Protein AF-A0A382AVM0-F1 (afdb_monomer_lite)

Sequence (60 aa):
MIKEKYGSMLNDMQLIAVRESVDELVENAEVLRKVEVDNHDEPFSVFTPFIDEQDGTYDT

Foldseek 3Di:
DCCVVCVVVDDPVRVVVVVVVVVVVVVVVVVVVPDDDDPVNDPPPPDDPDDDPPPPDDDD

Structure (mmCIF, N/CA/C/O backbone):
data_AF-A0A382AVM0-F1
#
_entry.id   AF-A0A382AVM0-F1
#
loop_
_atom_site.group_PDB
_atom_site.id
_atom_site.type_symbol
_atom_site.label_atom_id
_atom_site.label_alt_id
_atom_site.label_comp_id
_atom_site.label_asym_id
_atom_site.label_entity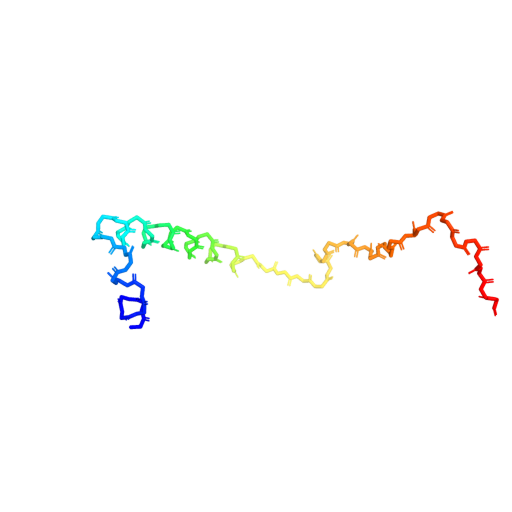_id
_atom_site.label_seq_id
_atom_site.pdbx_PDB_ins_code
_atom_site.Cartn_x
_atom_site.Cartn_y
_atom_site.Cartn_z
_atom_site.occupancy
_atom_site.B_iso_or_equiv
_atom_site.auth_seq_id
_atom_site.auth_comp_id
_atom_site.auth_asym_id
_atom_site.auth_atom_id
_atom_site.pdbx_PDB_model_num
ATOM 1 N N . MET A 1 1 ? -17.617 -3.623 7.871 1.00 59.97 1 MET A N 1
ATOM 2 C CA . MET A 1 1 ? -16.551 -4.497 7.321 1.00 59.97 1 MET A CA 1
ATOM 3 C C . MET A 1 1 ? -15.191 -4.460 8.050 1.00 59.97 1 MET A C 1
ATOM 5 O O . MET A 1 1 ? -14.720 -5.539 8.372 1.00 59.97 1 MET A O 1
ATOM 9 N N . ILE A 1 2 ? -14.556 -3.315 8.373 1.00 58.81 2 ILE A N 1
ATOM 10 C CA . ILE A 1 2 ? -13.331 -3.293 9.233 1.00 58.81 2 ILE A CA 1
ATOM 11 C C . ILE A 1 2 ? -13.666 -3.061 10.715 1.00 58.81 2 ILE A C 1
ATOM 13 O O . ILE A 1 2 ? -13.253 -3.844 11.568 1.00 58.81 2 ILE A O 1
ATOM 17 N N . LYS A 1 3 ? -14.492 -2.048 11.023 1.00 59.16 3 LYS A N 1
ATOM 18 C CA . LYS A 1 3 ? -14.952 -1.767 12.399 1.00 59.16 3 LYS A CA 1
ATOM 19 C C . LYS A 1 3 ? -15.652 -2.962 13.060 1.00 59.16 3 LYS A C 1
ATOM 21 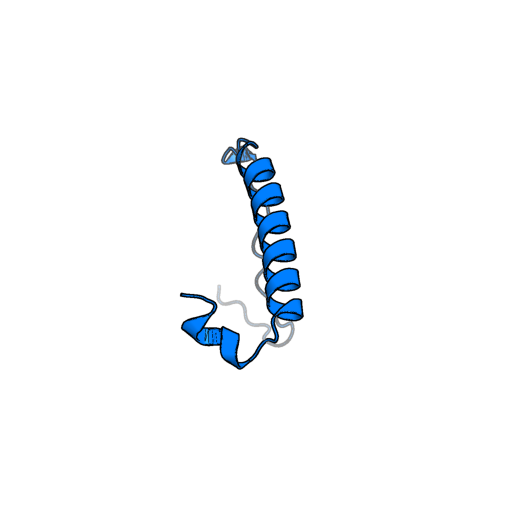O O . LYS A 1 3 ? -15.446 -3.209 14.235 1.00 59.16 3 LYS A O 1
ATOM 26 N N . GLU A 1 4 ? -16.425 -3.739 12.308 1.00 68.06 4 GLU A N 1
ATOM 27 C CA . GLU A 1 4 ? -17.112 -4.928 12.844 1.00 68.06 4 GLU A CA 1
ATOM 28 C C . GLU A 1 4 ? -16.165 -6.090 13.173 1.00 68.06 4 GLU A C 1
ATOM 30 O O . GLU A 1 4 ? -16.472 -6.876 14.060 1.00 68.06 4 GLU A O 1
ATOM 35 N N . LYS A 1 5 ? -15.022 -6.214 12.480 1.00 66.19 5 LYS A N 1
ATOM 36 C CA . LYS A 1 5 ? -14.050 -7.297 12.715 1.00 66.19 5 LYS A CA 1
ATOM 37 C C . LYS A 1 5 ? -12.961 -6.927 13.722 1.00 66.19 5 LYS A C 1
ATOM 39 O O . LYS A 1 5 ? -12.523 -7.793 14.468 1.00 66.19 5 LYS A O 1
ATOM 44 N N . TYR A 1 6 ? -12.526 -5.667 13.732 1.00 66.88 6 TYR A N 1
ATOM 45 C CA . TYR A 1 6 ? -11.356 -5.215 14.497 1.00 66.88 6 TYR A CA 1
ATOM 46 C C . TYR A 1 6 ? -11.622 -3.977 15.357 1.00 66.88 6 TYR A C 1
ATOM 48 O O . TYR A 1 6 ? -10.784 -3.601 16.170 1.00 66.88 6 TYR A O 1
ATOM 56 N N . GLY A 1 7 ? -12.785 -3.336 15.217 1.00 63.28 7 GLY A N 1
ATOM 57 C CA . GLY A 1 7 ? -13.116 -2.116 15.958 1.00 63.28 7 GLY A CA 1
ATOM 58 C C . GLY A 1 7 ? -13.335 -2.337 17.454 1.00 63.28 7 GLY A C 1
ATOM 59 O O . GLY A 1 7 ? -13.302 -1.375 18.203 1.00 63.28 7 GLY A O 1
ATOM 60 N N . SER A 1 8 ? -13.510 -3.580 17.911 1.00 72.69 8 SER A N 1
ATOM 61 C CA . SER A 1 8 ? -13.472 -3.919 19.340 1.00 72.69 8 SER A CA 1
ATOM 62 C C . SER A 1 8 ? -12.048 -3.991 19.907 1.00 72.69 8 SER A C 1
ATOM 64 O O . SER A 1 8 ? -11.880 -3.924 21.121 1.00 72.69 8 SER A O 1
ATOM 66 N N . MET A 1 9 ? -11.028 -4.130 19.050 1.00 76.31 9 MET A N 1
ATOM 67 C CA . MET A 1 9 ? -9.614 -4.238 19.434 1.00 76.31 9 MET A CA 1
ATOM 68 C C . MET A 1 9 ? -8.863 -2.905 19.351 1.00 76.31 9 MET A C 1
ATOM 70 O O . MET A 1 9 ? -7.743 -2.808 19.846 1.00 76.31 9 MET A O 1
ATOM 74 N N . LEU A 1 10 ? -9.459 -1.889 18.724 1.00 79.88 10 LEU A N 1
ATOM 75 C CA . LEU A 1 10 ? -8.844 -0.586 18.504 1.00 79.88 10 LEU A CA 1
ATOM 76 C C . LEU A 1 10 ? -9.757 0.507 19.040 1.00 79.88 10 LEU A C 1
ATOM 78 O O . LEU A 1 10 ? -10.949 0.532 18.742 1.00 79.88 10 LEU A O 1
ATOM 82 N N . ASN A 1 11 ? -9.189 1.428 19.813 1.00 85.31 11 ASN A N 1
ATOM 83 C CA . ASN A 1 11 ? -9.924 2.618 20.223 1.00 85.31 11 ASN A CA 1
ATOM 84 C C . ASN A 1 11 ? -10.091 3.596 19.046 1.00 85.31 11 ASN A C 1
ATOM 86 O O . ASN A 1 11 ? -9.444 3.467 18.003 1.00 85.31 11 ASN A O 1
ATOM 90 N N . ASP A 1 12 ? -10.952 4.598 19.221 1.00 84.50 12 ASP A N 1
ATOM 91 C CA . ASP A 1 12 ? -11.300 5.528 18.144 1.00 84.50 12 ASP A CA 1
ATOM 92 C C . ASP A 1 12 ? -10.089 6.282 17.573 1.00 84.50 12 ASP A C 1
ATOM 94 O O . ASP A 1 12 ? -10.013 6.470 16.361 1.00 84.50 12 ASP A O 1
ATOM 98 N N . MET A 1 13 ? -9.107 6.651 18.403 1.00 86.88 13 MET A N 1
ATOM 99 C CA . MET A 1 13 ? -7.896 7.319 17.910 1.00 86.88 13 MET A CA 1
ATOM 100 C C . MET A 1 13 ? -7.038 6.388 17.053 1.00 86.88 13 MET A C 1
ATOM 102 O O . MET A 1 13 ? -6.523 6.799 16.018 1.00 86.88 13 MET A O 1
ATOM 106 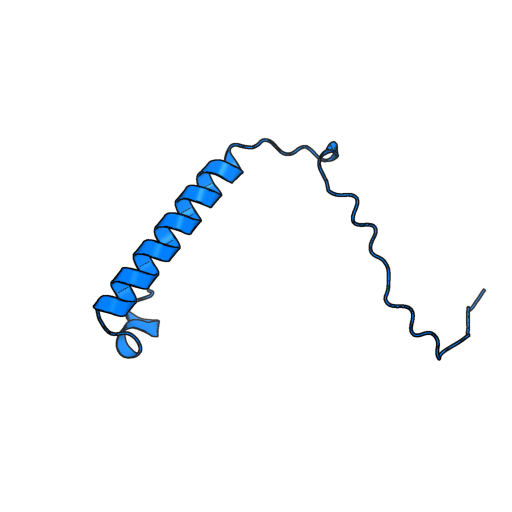N N . GLN A 1 14 ? -6.895 5.126 17.459 1.00 86.31 14 GLN A N 1
ATOM 107 C CA . GLN A 1 14 ? -6.147 4.134 16.686 1.00 86.31 14 GLN A CA 1
ATOM 108 C C . GLN A 1 14 ? -6.832 3.834 15.351 1.00 86.31 14 GLN A C 1
ATOM 110 O O . GLN A 1 14 ? -6.159 3.665 14.339 1.00 86.31 14 GLN A O 1
ATOM 115 N N . LEU A 1 15 ? -8.166 3.811 15.324 1.00 86.12 15 LEU A N 1
ATOM 116 C CA . LEU A 1 15 ? -8.929 3.666 14.084 1.00 86.12 15 LEU A CA 1
ATOM 117 C C . LEU A 1 15 ? -8.727 4.851 13.133 1.00 86.12 15 LEU A C 1
ATOM 119 O O . LEU A 1 15 ? -8.645 4.638 11.925 1.00 86.12 15 LEU A O 1
ATOM 123 N N . ILE A 1 16 ? -8.643 6.074 13.663 1.00 88.50 16 ILE A N 1
ATOM 124 C CA . ILE A 1 16 ? -8.340 7.272 12.868 1.00 88.50 16 ILE A CA 1
ATOM 125 C C . ILE A 1 16 ? -6.927 7.176 12.289 1.00 88.50 16 ILE A C 1
ATOM 127 O O . ILE A 1 16 ? -6.774 7.301 11.080 1.00 88.50 16 ILE A O 1
ATOM 131 N N . ALA A 1 17 ? -5.929 6.844 13.110 1.00 88.38 17 ALA A N 1
ATOM 132 C CA . ALA A 1 17 ? -4.548 6.701 12.653 1.00 88.38 17 ALA A CA 1
ATOM 133 C C . ALA A 1 17 ? -4.402 5.631 11.556 1.00 88.38 17 ALA A C 1
ATOM 135 O O . ALA A 1 17 ? -3.765 5.866 10.536 1.00 88.38 17 ALA A O 1
ATOM 136 N N . VAL A 1 18 ? -5.049 4.468 11.720 1.00 87.75 18 VAL A N 1
ATOM 137 C CA . VAL A 1 18 ? -5.053 3.415 10.690 1.00 87.75 18 VAL A CA 1
ATOM 138 C C . VAL A 1 18 ? -5.689 3.912 9.396 1.00 87.75 18 VAL A C 1
ATOM 140 O O . VAL A 1 18 ? -5.192 3.599 8.318 1.00 87.75 18 VAL A O 1
ATOM 143 N N . ARG A 1 19 ? -6.780 4.678 9.483 1.00 88.62 19 ARG A N 1
ATOM 144 C CA . ARG A 1 19 ? -7.422 5.247 8.299 1.00 88.62 19 ARG A CA 1
ATOM 145 C C . ARG A 1 19 ? -6.486 6.206 7.570 1.00 88.62 19 ARG A C 1
ATOM 147 O O . ARG A 1 19 ? -6.322 6.050 6.371 1.00 88.62 19 ARG A O 1
ATOM 154 N N . GLU A 1 20 ? -5.854 7.128 8.288 1.00 92.69 20 GLU A N 1
ATOM 155 C CA . GLU A 1 20 ? -4.902 8.082 7.707 1.00 92.69 20 GLU A CA 1
ATOM 156 C C . GLU A 1 20 ? -3.731 7.363 7.023 1.00 92.69 20 GLU A C 1
ATOM 158 O O . GLU A 1 20 ? -3.398 7.680 5.885 1.00 92.69 20 GLU A O 1
ATOM 163 N N . SER A 1 21 ? -3.168 6.329 7.658 1.00 90.25 21 SER A N 1
ATOM 164 C CA . SER A 1 21 ? -2.103 5.522 7.047 1.00 90.25 21 SER A CA 1
ATOM 165 C C . SER A 1 21 ? -2.564 4.772 5.793 1.00 90.25 21 SER A C 1
ATOM 167 O O . SER A 1 21 ? -1.808 4.638 4.836 1.00 90.25 21 SER A O 1
ATOM 169 N N . VAL A 1 22 ? -3.796 4.254 5.781 1.00 92.38 22 VAL A N 1
ATOM 170 C CA . VAL A 1 22 ? -4.353 3.588 4.594 1.00 92.38 22 VAL A CA 1
ATOM 171 C C . VAL A 1 22 ? -4.600 4.595 3.475 1.00 92.38 22 VAL A C 1
ATOM 173 O O . VAL A 1 22 ? -4.289 4.290 2.327 1.00 92.38 22 VAL A O 1
ATOM 176 N N . A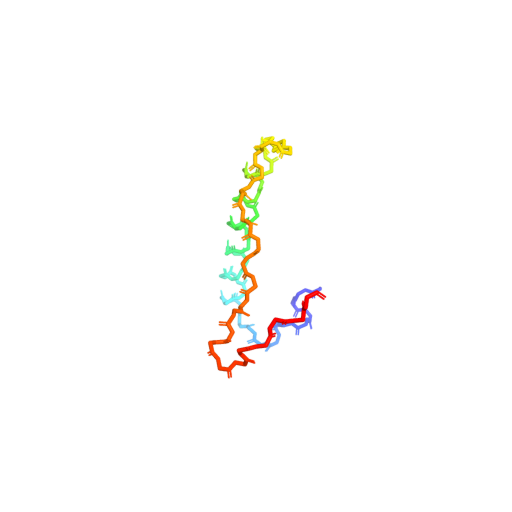SP A 1 23 ? -5.118 5.778 3.794 1.00 94.06 23 ASP A N 1
ATOM 177 C CA . ASP A 1 23 ? -5.379 6.829 2.811 1.00 94.06 23 ASP A CA 1
ATOM 178 C C . ASP A 1 23 ? -4.066 7.274 2.128 1.00 94.06 23 ASP A C 1
ATOM 180 O O . ASP A 1 23 ? -4.017 7.362 0.902 1.00 94.06 23 ASP A O 1
ATOM 184 N N . GLU A 1 24 ? -2.969 7.420 2.883 1.00 94.56 24 GLU A N 1
ATOM 185 C CA . GLU A 1 24 ? -1.632 7.707 2.334 1.00 94.56 24 GLU A CA 1
ATOM 186 C C . GLU A 1 24 ? -1.120 6.589 1.403 1.00 94.56 24 GLU A C 1
ATOM 188 O O . GLU A 1 24 ? -0.566 6.848 0.331 1.00 94.56 24 GLU A O 1
ATOM 193 N N . LEU A 1 25 ? -1.319 5.320 1.777 1.00 94.88 25 LEU A N 1
ATOM 194 C CA . LEU A 1 25 ? -0.950 4.184 0.925 1.00 94.88 25 LEU A CA 1
ATOM 195 C C . LEU A 1 25 ? -1.747 4.165 -0.382 1.00 94.88 25 LEU A C 1
ATOM 197 O O . LEU A 1 25 ? -1.185 3.857 -1.434 1.00 94.88 25 LEU A O 1
ATOM 201 N N . VAL A 1 26 ? -3.041 4.486 -0.320 1.00 95.81 26 VAL A N 1
ATOM 202 C CA . VAL A 1 26 ? -3.907 4.558 -1.501 1.00 95.81 26 VAL A CA 1
ATOM 203 C C . VAL A 1 26 ? -3.449 5.678 -2.427 1.00 95.81 26 VAL A C 1
ATOM 205 O O . VAL A 1 26 ? -3.301 5.430 -3.621 1.00 95.81 26 VAL A O 1
ATOM 208 N N . GLU A 1 27 ? -3.156 6.867 -1.900 1.00 95.50 27 GLU A N 1
ATOM 209 C CA . GLU A 1 27 ? -2.655 7.990 -2.699 1.00 95.50 27 GLU A CA 1
ATOM 210 C C . GLU A 1 27 ? -1.347 7.630 -3.419 1.00 95.50 27 GLU A C 1
ATOM 212 O O . GLU A 1 27 ? -1.229 7.788 -4.637 1.00 95.50 27 GLU A O 1
ATOM 217 N N . ASN A 1 28 ? -0.390 7.050 -2.692 1.00 93.81 28 ASN A N 1
ATOM 218 C CA . ASN A 1 28 ? 0.868 6.593 -3.275 1.00 93.81 28 ASN A CA 1
ATOM 219 C C . ASN A 1 28 ? 0.648 5.519 -4.354 1.00 93.81 28 ASN A C 1
ATOM 221 O O . ASN A 1 28 ? 1.255 5.577 -5.425 1.00 93.81 28 ASN A O 1
ATOM 225 N N . ALA A 1 29 ? -0.251 4.561 -4.116 1.00 93.25 29 ALA A N 1
ATOM 226 C CA . ALA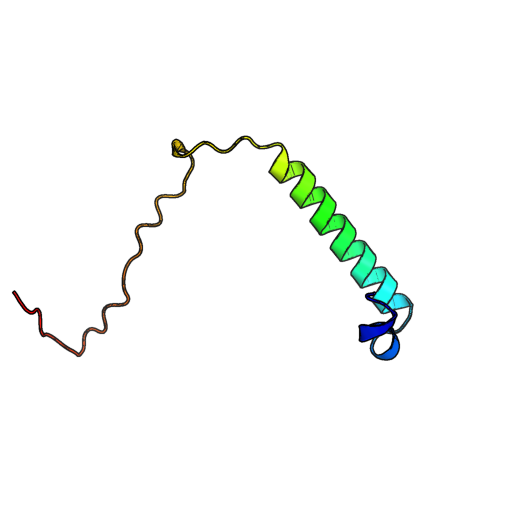 A 1 29 ? -0.592 3.533 -5.096 1.00 93.25 29 ALA A CA 1
ATOM 227 C C . ALA A 1 29 ? -1.275 4.114 -6.346 1.00 93.25 29 ALA A C 1
ATOM 229 O O . ALA A 1 29 ? -1.003 3.660 -7.457 1.00 93.25 29 ALA A O 1
ATOM 230 N N . GLU A 1 30 ? -2.129 5.130 -6.203 1.00 94.94 30 GLU A N 1
ATOM 231 C CA . GLU A 1 30 ? -2.746 5.825 -7.336 1.00 94.94 30 GLU A CA 1
ATOM 232 C C . GLU A 1 30 ? -1.724 6.579 -8.186 1.00 94.94 30 GLU A C 1
ATOM 234 O O . GLU A 1 30 ? -1.852 6.616 -9.412 1.00 94.94 30 GLU A O 1
ATOM 239 N N . VAL A 1 31 ? -0.702 7.165 -7.558 1.00 93.44 31 VAL A N 1
ATOM 240 C CA . VAL A 1 31 ? 0.422 7.781 -8.272 1.00 93.44 31 VAL A CA 1
ATOM 241 C C . VAL A 1 31 ? 1.213 6.718 -9.033 1.00 93.44 31 VAL A C 1
ATOM 243 O O . VAL A 1 31 ? 1.441 6.885 -10.230 1.00 93.44 31 VAL A O 1
ATOM 246 N N . LEU A 1 32 ? 1.564 5.603 -8.385 1.00 89.38 32 LEU A N 1
ATOM 247 C CA . LEU A 1 32 ? 2.289 4.497 -9.022 1.00 89.38 32 LEU A CA 1
ATOM 248 C C . LEU A 1 32 ? 1.504 3.870 -10.178 1.00 89.38 32 LEU A C 1
ATOM 250 O O . LEU A 1 32 ? 2.083 3.550 -11.208 1.00 89.38 32 LEU A O 1
ATOM 254 N N . ARG A 1 33 ? 0.179 3.756 -10.060 1.00 90.00 33 ARG A N 1
ATOM 255 C CA . ARG A 1 33 ? -0.688 3.213 -11.115 1.00 90.00 33 ARG A CA 1
ATOM 256 C C . ARG A 1 33 ? -0.651 4.026 -12.414 1.00 90.00 33 ARG A C 1
ATOM 258 O O . ARG A 1 33 ? -0.987 3.493 -13.467 1.00 90.00 33 ARG A O 1
ATOM 265 N N . LYS A 1 34 ? -0.294 5.311 -12.350 1.00 92.12 34 LYS A N 1
ATOM 266 C CA . LYS A 1 34 ? -0.156 6.170 -13.539 1.00 92.12 34 LYS A CA 1
ATOM 267 C C . LYS A 1 34 ? 1.147 5.922 -14.296 1.00 92.12 34 LYS A C 1
ATOM 269 O O . LYS A 1 34 ? 1.287 6.420 -15.408 1.00 92.12 34 LYS A O 1
ATOM 274 N N . VAL A 1 35 ? 2.095 5.205 -13.696 1.00 88.25 35 VAL A N 1
ATOM 275 C CA . VAL A 1 35 ? 3.322 4.787 -14.367 1.00 88.25 35 VAL A CA 1
ATOM 276 C C . VAL A 1 35 ? 2.970 3.611 -15.272 1.00 88.25 35 VAL A C 1
ATOM 278 O O . VAL A 1 35 ? 2.541 2.561 -14.796 1.00 88.25 35 VAL A O 1
ATOM 281 N N . GLU A 1 36 ? 3.103 3.805 -16.582 1.00 85.69 36 GLU A N 1
ATOM 282 C CA . GLU A 1 36 ? 3.012 2.708 -17.545 1.00 85.69 36 GLU A CA 1
ATOM 283 C C . GLU A 1 36 ? 4.242 1.811 -17.377 1.00 85.69 36 GLU A C 1
ATOM 285 O O . GLU A 1 36 ? 5.364 2.307 -17.303 1.00 85.69 36 GLU A O 1
ATOM 290 N N . VAL A 1 37 ? 4.011 0.504 -17.269 1.00 82.69 37 VAL A N 1
ATOM 291 C CA . VAL A 1 37 ? 5.059 -0.510 -17.121 1.00 82.69 37 VAL A CA 1
ATOM 292 C C . VAL A 1 37 ? 4.944 -1.444 -18.318 1.00 82.69 37 VAL A C 1
ATOM 294 O O . VAL A 1 37 ? 3.879 -2.029 -18.532 1.00 82.69 37 VAL A O 1
ATOM 297 N N . ASP A 1 38 ? 6.006 -1.555 -19.110 1.00 79.88 38 ASP A N 1
ATOM 298 C CA . ASP A 1 38 ? 6.121 -2.528 -20.196 1.00 79.88 38 ASP A CA 1
ATOM 299 C C . ASP A 1 38 ? 6.915 -3.755 -19.712 1.00 79.88 38 ASP A C 1
ATOM 301 O O . ASP A 1 38 ? 7.670 -3.695 -18.744 1.00 79.88 38 ASP A O 1
ATOM 305 N N . ASN A 1 39 ? 6.799 -4.884 -20.408 1.00 73.69 39 ASN A N 1
ATOM 306 C CA . ASN A 1 39 ? 7.554 -6.109 -20.116 1.00 73.69 39 ASN A CA 1
ATOM 307 C C . ASN A 1 39 ? 9.079 -5.891 -20.189 1.00 73.69 39 ASN A C 1
ATOM 309 O O . ASN A 1 39 ? 9.856 -6.697 -19.685 1.00 73.69 39 ASN A O 1
ATOM 313 N N . HIS A 1 40 ? 9.521 -4.806 -20.829 1.00 75.50 40 HIS A N 1
ATOM 314 C CA . HIS A 1 40 ? 10.918 -4.384 -20.870 1.00 75.50 40 HIS A CA 1
ATOM 315 C C . HIS A 1 40 ? 11.395 -3.679 -19.588 1.00 75.50 40 HIS A C 1
ATOM 317 O O . HIS A 1 40 ? 12.605 -3.574 -19.387 1.00 75.50 40 HIS A O 1
ATOM 323 N N . ASP A 1 41 ? 10.474 -3.235 -18.728 1.00 73.88 41 ASP A N 1
ATOM 324 C CA . ASP A 1 41 ? 10.749 -2.581 -17.443 1.00 73.88 41 ASP A CA 1
ATOM 325 C C . ASP A 1 41 ? 10.812 -3.575 -16.274 1.00 73.88 41 ASP A C 1
ATOM 327 O O . ASP A 1 41 ? 11.042 -3.176 -15.127 1.00 73.88 41 ASP A O 1
ATOM 331 N N . GLU A 1 42 ? 10.608 -4.873 -16.533 1.00 69.81 42 GLU A N 1
ATOM 332 C CA . GLU A 1 42 ? 10.739 -5.892 -15.499 1.00 69.81 42 GLU A CA 1
ATOM 333 C C . GLU A 1 42 ? 12.157 -5.853 -14.905 1.00 69.81 42 GLU A C 1
ATOM 335 O O . GLU A 1 42 ? 13.153 -5.935 -15.636 1.00 69.81 42 GLU A O 1
ATOM 340 N N . PRO A 1 43 ? 12.296 -5.747 -13.570 1.00 68.56 43 PRO A N 1
ATOM 341 C CA . PRO A 1 43 ? 13.595 -5.896 -12.951 1.00 68.56 43 PRO A CA 1
ATOM 342 C C . PRO A 1 43 ? 14.098 -7.304 -13.269 1.00 68.56 43 PRO A C 1
ATOM 344 O O . PRO A 1 43 ? 13.428 -8.287 -12.953 1.00 68.56 43 PRO A O 1
ATOM 347 N N . PHE A 1 44 ? 15.292 -7.401 -13.860 1.00 63.38 44 PHE A N 1
ATOM 348 C CA . PHE A 1 44 ? 16.015 -8.657 -14.079 1.00 63.38 44 PHE A CA 1
ATOM 349 C C . PHE A 1 44 ? 16.431 -9.275 -12.733 1.00 63.38 44 PHE A C 1
ATOM 351 O O . PHE A 1 44 ? 17.612 -9.395 -12.413 1.00 63.38 44 PHE A O 1
ATOM 358 N N . SER A 1 45 ? 15.468 -9.656 -11.899 1.00 67.81 45 SER A N 1
ATOM 359 C CA . SER A 1 45 ? 15.714 -10.544 -10.778 1.00 67.81 45 SER A CA 1
ATOM 360 C C . SER A 1 45 ? 15.729 -11.951 -11.350 1.00 67.81 45 SER A C 1
ATOM 362 O O . SER A 1 45 ? 14.718 -12.647 -11.408 1.00 67.81 45 SER A O 1
ATOM 364 N N . VAL A 1 46 ? 16.897 -12.351 -11.852 1.00 65.44 46 VAL A N 1
ATOM 365 C CA . VAL A 1 46 ? 17.150 -13.761 -12.126 1.00 65.44 46 VAL A CA 1
ATOM 366 C C . VAL A 1 46 ? 17.049 -14.458 -10.777 1.00 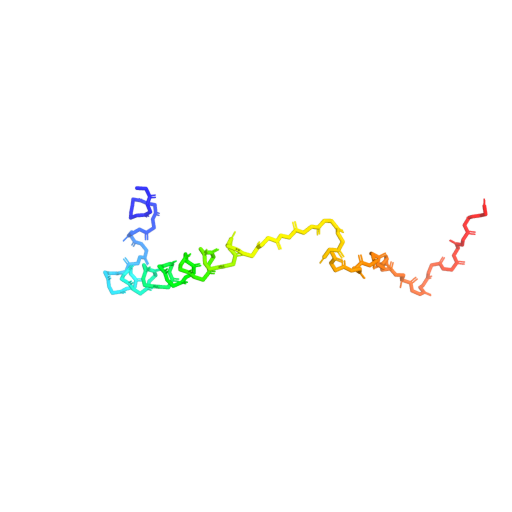65.44 46 VAL A C 1
ATOM 368 O O . VAL A 1 46 ? 17.815 -14.159 -9.862 1.00 65.44 46 VAL A O 1
ATOM 371 N N . PHE A 1 47 ? 16.056 -15.330 -10.633 1.00 73.56 47 PHE A N 1
ATOM 372 C CA . PHE A 1 47 ? 15.920 -16.166 -9.452 1.00 73.56 47 PHE A CA 1
ATOM 373 C C . PHE A 1 47 ? 17.230 -16.936 -9.243 1.00 73.56 47 PHE A C 1
ATOM 375 O O . PHE A 1 47 ? 17.587 -17.787 -10.058 1.00 73.56 47 PHE A O 1
ATOM 382 N N . THR A 1 48 ? 17.947 -16.627 -8.162 1.00 70.62 48 THR A N 1
ATOM 383 C CA . THR A 1 48 ? 19.105 -17.409 -7.732 1.00 70.62 48 THR A CA 1
ATOM 384 C C . THR A 1 48 ? 18.603 -18.435 -6.722 1.00 70.62 48 THR A C 1
ATOM 386 O O . THR A 1 48 ? 18.253 -18.042 -5.604 1.00 70.62 48 THR A O 1
ATOM 389 N N . PRO A 1 49 ? 18.519 -19.729 -7.082 1.00 77.62 49 PRO A N 1
ATOM 390 C CA . PRO A 1 49 ? 18.186 -20.756 -6.108 1.00 77.62 49 PRO A CA 1
ATOM 391 C C . PRO A 1 49 ? 19.198 -20.714 -4.962 1.00 77.62 49 PRO A C 1
ATOM 393 O O . PRO A 1 49 ? 20.390 -20.488 -5.175 1.00 77.62 49 PRO A O 1
ATOM 396 N N . PHE A 1 50 ? 18.714 -20.926 -3.742 1.00 78.81 50 PHE A N 1
ATOM 397 C CA . PHE A 1 50 ? 19.584 -21.126 -2.592 1.00 78.81 50 PHE A CA 1
ATOM 398 C C . PHE A 1 50 ? 20.425 -22.387 -2.834 1.00 78.81 50 PHE A C 1
ATOM 400 O O . PHE A 1 50 ? 19.871 -23.479 -2.954 1.00 78.81 50 PHE A O 1
ATOM 407 N N . ILE A 1 51 ? 21.743 -22.223 -2.954 1.00 73.50 51 ILE A N 1
ATOM 408 C CA . ILE A 1 51 ? 22.697 -23.331 -3.014 1.00 73.50 51 ILE A CA 1
ATOM 409 C C . ILE A 1 51 ? 23.200 -23.534 -1.587 1.00 73.50 51 ILE A C 1
ATOM 411 O O . ILE A 1 51 ? 23.929 -22.689 -1.069 1.00 73.50 51 ILE A O 1
ATOM 415 N N . ASP A 1 52 ? 22.780 -24.625 -0.950 1.00 66.62 52 ASP A N 1
ATOM 416 C CA . ASP A 1 52 ? 23.434 -25.108 0.262 1.00 66.62 52 ASP A CA 1
ATOM 417 C C . ASP A 1 52 ? 24.782 -25.711 -0.164 1.00 66.62 52 ASP A C 1
ATOM 419 O O . ASP A 1 52 ? 24.838 -26.623 -0.991 1.00 66.62 52 ASP A O 1
ATOM 423 N N . GLU A 1 53 ? 25.893 -25.156 0.322 1.00 60.69 53 GLU A N 1
ATOM 424 C CA . GLU A 1 53 ? 27.244 -25.622 -0.029 1.00 60.69 53 GLU A CA 1
ATOM 425 C C . GLU A 1 53 ? 27.557 -27.024 0.546 1.00 60.69 53 GLU A C 1
ATOM 427 O O . GLU A 1 53 ? 28.671 -27.522 0.370 1.00 60.69 53 GLU A O 1
ATOM 432 N N . GLN A 1 54 ? 26.607 -27.681 1.227 1.00 58.62 54 GLN A N 1
ATOM 433 C CA . GLN A 1 54 ? 26.826 -28.965 1.903 1.00 58.62 54 GLN A CA 1
ATOM 434 C C . GLN A 1 54 ? 26.454 -30.228 1.113 1.00 58.62 54 GLN A C 1
ATOM 436 O O . GLN A 1 54 ? 26.838 -31.315 1.546 1.00 58.62 54 GLN A O 1
ATOM 441 N N . ASP A 1 55 ? 25.815 -30.142 -0.054 1.00 54.72 55 ASP A N 1
ATOM 442 C CA . ASP A 1 55 ? 25.222 -31.344 -0.668 1.00 54.72 55 ASP A CA 1
ATOM 443 C C . ASP A 1 55 ? 25.931 -31.839 -1.928 1.00 54.72 55 ASP A C 1
ATOM 445 O O . ASP A 1 55 ? 25.627 -32.939 -2.382 1.00 54.72 55 ASP A O 1
ATOM 449 N N . GLY A 1 56 ? 26.876 -31.067 -2.482 1.00 57.34 56 GLY A N 1
ATOM 450 C CA . GLY A 1 56 ? 27.938 -31.509 -3.405 1.00 57.34 56 GLY A CA 1
ATOM 451 C C . GLY A 1 56 ? 27.598 -32.523 -4.512 1.00 57.34 56 GLY A C 1
ATOM 452 O O . GLY A 1 56 ? 28.503 -33.208 -4.986 1.00 57.34 56 GLY A O 1
ATOM 453 N N . THR A 1 57 ? 26.344 -32.659 -4.939 1.00 51.53 57 THR A N 1
ATOM 454 C CA . THR A 1 57 ? 25.920 -33.677 -5.901 1.00 51.53 57 THR A CA 1
ATOM 455 C C . THR A 1 57 ? 25.112 -33.019 -7.007 1.00 51.53 57 THR A C 1
ATOM 457 O O . THR A 1 57 ? 23.948 -32.664 -6.855 1.00 51.53 57 THR A O 1
ATOM 460 N N . TYR A 1 58 ? 25.785 -32.823 -8.137 1.00 61.78 58 TYR A N 1
ATOM 461 C CA . TYR A 1 58 ? 25.149 -32.517 -9.409 1.00 61.78 58 TYR A CA 1
ATOM 462 C C . TYR A 1 58 ? 24.822 -33.846 -10.092 1.00 61.78 58 TYR A C 1
ATOM 464 O O . TYR A 1 58 ? 25.734 -34.636 -10.342 1.00 61.78 58 TYR A O 1
ATOM 472 N N . ASP A 1 59 ? 23.545 -34.087 -10.382 1.00 46.22 59 ASP A N 1
ATOM 473 C CA . ASP A 1 59 ? 23.135 -35.127 -11.328 1.00 46.22 59 ASP A CA 1
ATOM 474 C C . ASP A 1 59 ? 23.283 -34.548 -12.744 1.00 46.22 59 ASP A C 1
ATOM 476 O O . ASP A 1 59 ? 22.805 -33.443 -13.022 1.00 46.22 59 ASP A O 1
ATOM 480 N N . THR A 1 60 ? 24.037 -35.252 -13.590 1.00 53.19 60 THR A N 1
ATOM 481 C CA . THR A 1 60 ? 24.332 -34.900 -14.992 1.00 53.19 60 THR A CA 1
ATOM 482 C C . THR A 1 60 ? 23.137 -35.078 -15.911 1.00 53.19 60 THR A C 1
ATOM 484 O O . THR A 1 60 ? 22.482 -36.138 -15.790 1.00 53.19 60 THR A O 1
#

pLDDT: mean 77.17, std 13.64, range [46.22, 95.81]

Organism: NCBI:txid408172

Radius of gyration: 22.4 Å; chains: 1; bounding box: 45×43×41 Å

Secondary structure (DSSP, 8-state):
--HHHHTTTS-HHHHHHHHHHHHHHHHHHHHHHTS---GGGS----------TT------